Protein AF-A0AAQ3JNT5-F1 (afdb_monomer)

pLDDT: mean 73.77, std 13.12, range [45.62, 93.38]

Structure (mmCIF, N/CA/C/O backbone):
data_AF-A0AAQ3JNT5-F1
#
_entry.id   AF-A0AAQ3JNT5-F1
#
loop_
_atom_site.group_PDB
_atom_site.id
_atom_site.type_symbol
_atom_site.label_atom_id
_atom_site.label_alt_id
_atom_site.label_comp_id
_atom_site.label_asym_id
_atom_site.label_entity_id
_atom_site.label_seq_id
_atom_site.pdbx_PDB_ins_code
_atom_site.Cartn_x
_atom_site.Cartn_y
_atom_site.Cartn_z
_atom_site.occupancy
_atom_site.B_iso_or_equiv
_atom_site.auth_seq_id
_atom_site.auth_comp_id
_atom_site.auth_asym_id
_atom_site.auth_atom_id
_atom_site.pdbx_PDB_model_num
ATOM 1 N N . MET A 1 1 ? -19.004 68.528 -10.229 1.00 57.53 1 MET A N 1
ATOM 2 C CA . MET A 1 1 ? -17.651 67.933 -10.387 1.00 57.53 1 MET A CA 1
ATOM 3 C C . MET A 1 1 ? -17.350 66.787 -9.406 1.00 57.53 1 MET A C 1
ATOM 5 O O . MET A 1 1 ? -16.292 66.183 -9.517 1.00 57.53 1 MET A O 1
ATOM 9 N N . SER A 1 2 ? -18.270 66.418 -8.504 1.00 58.31 2 SER A N 1
ATOM 10 C CA . SER A 1 2 ? -18.036 65.398 -7.462 1.00 58.31 2 SER A CA 1
ATOM 11 C C . SER A 1 2 ? -18.273 63.947 -7.912 1.00 58.31 2 SER A C 1
ATOM 13 O O . SER A 1 2 ? -17.680 63.034 -7.354 1.00 58.31 2 SER A O 1
ATOM 15 N N . ASN A 1 3 ? -19.075 63.725 -8.961 1.00 59.22 3 ASN A N 1
ATOM 16 C CA . ASN A 1 3 ? -19.462 62.376 -9.407 1.00 59.22 3 ASN A CA 1
ATOM 17 C C . ASN A 1 3 ? -18.454 61.727 -10.371 1.00 59.22 3 ASN A C 1
ATOM 19 O O . ASN A 1 3 ? -18.387 60.507 -10.464 1.00 59.22 3 ASN A O 1
ATOM 23 N N . LEU A 1 4 ? -17.628 62.528 -11.056 1.00 62.38 4 LEU A N 1
ATOM 24 C CA . LEU A 1 4 ? -16.648 62.019 -12.024 1.00 62.38 4 LEU A CA 1
ATOM 25 C C . LEU A 1 4 ? -15.519 61.235 -11.336 1.00 62.38 4 LEU A C 1
ATOM 27 O O . LEU A 1 4 ? -15.048 60.229 -11.855 1.00 62.38 4 LEU A O 1
ATOM 31 N N . ARG A 1 5 ? -15.125 61.667 -10.130 1.00 68.38 5 ARG A N 1
ATOM 32 C CA . ARG A 1 5 ? -14.120 60.975 -9.311 1.00 68.38 5 ARG A CA 1
ATOM 33 C C . ARG A 1 5 ? -14.652 59.659 -8.741 1.00 68.38 5 ARG A C 1
ATOM 35 O O . ARG A 1 5 ? -13.905 58.694 -8.680 1.00 68.38 5 ARG A O 1
ATOM 42 N N . VAL A 1 6 ? -15.937 59.605 -8.383 1.00 68.00 6 VAL A N 1
ATOM 43 C CA . VAL A 1 6 ? -16.580 58.392 -7.849 1.00 68.00 6 VAL A CA 1
ATOM 44 C C . VAL A 1 6 ? -16.693 57.314 -8.931 1.00 68.00 6 VAL A C 1
ATOM 46 O O . VAL A 1 6 ? -16.371 56.156 -8.680 1.00 68.00 6 VAL A O 1
ATOM 49 N N . ILE A 1 7 ? -17.056 57.701 -10.158 1.00 70.00 7 ILE A N 1
ATOM 50 C CA . ILE A 1 7 ? -17.135 56.780 -11.302 1.00 70.00 7 ILE A CA 1
ATOM 51 C C . ILE A 1 7 ? -15.746 56.224 -11.656 1.00 70.00 7 ILE A C 1
ATOM 53 O O . ILE A 1 7 ? -15.615 55.028 -11.901 1.00 70.00 7 ILE A O 1
ATOM 57 N N . LEU A 1 8 ? -14.692 57.050 -11.611 1.00 64.00 8 LEU A N 1
ATOM 58 C CA . LEU A 1 8 ? -13.324 56.598 -11.894 1.00 64.00 8 LEU A CA 1
ATOM 59 C C . LEU A 1 8 ? -12.821 55.560 -10.871 1.00 64.00 8 LEU A C 1
ATOM 61 O O . LEU A 1 8 ? -12.127 54.621 -11.249 1.00 64.00 8 LEU A O 1
ATOM 65 N N . VAL A 1 9 ? -13.198 55.697 -9.594 1.00 68.75 9 VAL A N 1
ATOM 66 C CA . VAL A 1 9 ? -12.813 54.759 -8.522 1.00 68.75 9 VAL A CA 1
ATOM 67 C C . VAL A 1 9 ? -13.532 53.411 -8.656 1.00 68.75 9 VAL A C 1
ATOM 69 O O . VAL A 1 9 ? -12.922 52.370 -8.439 1.00 68.75 9 VAL A O 1
ATOM 72 N N . LEU A 1 10 ? -14.801 53.399 -9.075 1.00 63.06 10 LEU A N 1
ATOM 73 C CA . LEU A 1 10 ? -15.553 52.151 -9.272 1.00 63.06 10 LEU A CA 1
ATOM 74 C C . LEU A 1 10 ? -15.015 51.314 -10.447 1.00 63.06 10 LEU A C 1
ATOM 76 O O . LEU A 1 10 ? -15.017 50.083 -10.392 1.00 63.06 10 LEU A O 1
ATOM 80 N N . MET A 1 11 ? -14.512 51.973 -11.494 1.00 63.53 11 MET A N 1
ATOM 81 C CA . MET A 1 11 ? -13.978 51.299 -12.683 1.00 63.53 11 MET A CA 1
ATOM 82 C C . MET A 1 11 ? -12.577 50.712 -12.461 1.00 63.53 11 MET A C 1
ATOM 84 O O . MET A 1 11 ? -12.221 49.740 -13.116 1.00 63.53 11 MET A O 1
ATOM 88 N N . THR A 1 12 ? -11.775 51.241 -11.531 1.00 61.25 12 THR A N 1
ATOM 89 C CA . THR A 1 12 ? -10.449 50.671 -11.224 1.00 61.25 12 THR A CA 1
ATOM 90 C C . THR A 1 12 ? -10.531 49.444 -10.315 1.00 61.25 12 THR A C 1
ATOM 92 O O . THR A 1 12 ? -9.711 48.536 -10.450 1.00 61.25 12 THR A O 1
ATOM 95 N N . SER A 1 13 ? -11.540 49.354 -9.441 1.00 57.81 13 SER A N 1
ATOM 96 C CA . SER A 1 13 ? -11.733 48.198 -8.550 1.00 57.81 13 SER A CA 1
ATOM 97 C C . SER A 1 13 ? -12.115 46.907 -9.284 1.00 57.81 13 SER A C 1
ATOM 99 O O . SER A 1 13 ? -11.754 45.822 -8.834 1.00 57.81 13 SER A O 1
ATOM 101 N N . THR A 1 14 ? -12.795 46.995 -10.430 1.00 55.41 14 THR A N 1
ATOM 102 C CA . THR A 1 14 ? -13.196 45.818 -11.226 1.00 55.41 14 THR A CA 1
ATOM 103 C C . THR A 1 14 ? -12.047 45.212 -12.037 1.00 55.41 14 THR A C 1
ATOM 105 O O . THR A 1 14 ? -12.087 44.027 -12.364 1.00 55.41 14 THR A O 1
ATOM 108 N N . ILE A 1 15 ? -10.976 45.970 -12.296 1.00 56.75 15 ILE A N 1
ATOM 109 C CA . ILE A 1 15 ? -9.817 45.508 -13.081 1.00 56.75 15 ILE A CA 1
ATOM 110 C C . ILE A 1 15 ? -8.900 44.581 -12.252 1.00 56.75 15 ILE A C 1
ATOM 112 O O . ILE A 1 15 ? -8.172 43.765 -12.818 1.00 56.75 15 ILE A O 1
ATOM 116 N N . LEU A 1 16 ? -8.960 44.622 -10.912 1.00 54.12 16 LEU A N 1
ATOM 117 C CA . LEU A 1 16 ? -8.112 43.778 -10.051 1.00 54.12 16 LEU A CA 1
ATOM 118 C C . LEU A 1 16 ? -8.565 42.312 -9.922 1.00 54.12 16 LEU A C 1
ATOM 120 O O . LEU A 1 16 ? -7.797 41.496 -9.415 1.00 54.12 16 LEU A O 1
ATOM 124 N N . LEU A 1 17 ? -9.755 41.941 -10.403 1.00 55.75 17 LEU A N 1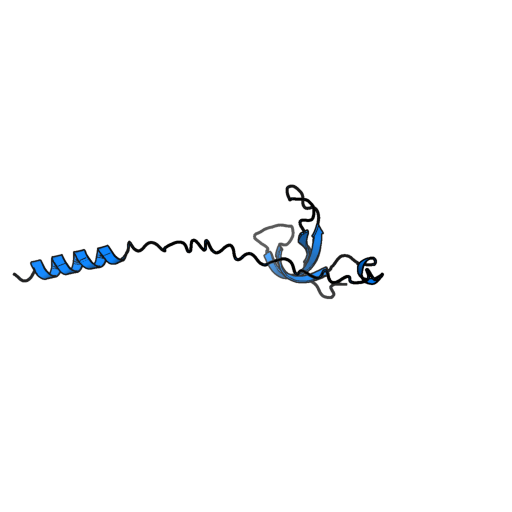
ATOM 125 C CA . LEU A 1 17 ? -10.284 40.573 -10.259 1.00 55.75 17 LEU A CA 1
ATOM 126 C C . LEU A 1 17 ? -9.907 39.623 -11.413 1.00 55.75 17 LEU A C 1
ATOM 128 O O . LEU A 1 17 ? -10.257 38.448 -11.374 1.00 55.75 17 LEU A O 1
ATOM 132 N N . LEU A 1 18 ? -9.155 40.094 -12.415 1.00 54.34 18 LEU A N 1
ATOM 133 C CA . LEU A 1 18 ? -8.738 39.298 -13.583 1.00 54.34 18 LEU A CA 1
ATOM 134 C C . LEU A 1 18 ? -7.270 38.850 -13.566 1.00 54.34 18 LEU A C 1
ATOM 136 O O . LEU A 1 18 ? -6.790 38.295 -14.556 1.00 54.34 18 LEU A O 1
ATOM 140 N N . LYS A 1 19 ? -6.556 38.966 -12.438 1.00 55.78 19 LYS A N 1
ATOM 141 C CA . LYS A 1 19 ? -5.368 38.121 -12.226 1.00 55.78 19 LYS A CA 1
ATOM 142 C C . LYS A 1 19 ? -5.835 36.709 -11.883 1.00 55.78 19 LYS A C 1
ATOM 144 O O . LYS A 1 19 ? -5.756 36.260 -10.744 1.00 55.78 19 LYS A O 1
ATOM 149 N N . GLY A 1 20 ? -6.331 36.023 -12.915 1.00 52.31 20 GLY A N 1
ATOM 150 C CA . GLY A 1 20 ? -6.425 34.576 -12.930 1.00 52.31 20 GLY A CA 1
ATOM 151 C C . GLY A 1 20 ? -5.104 34.004 -12.434 1.00 52.31 20 GLY A C 1
ATOM 152 O O . GLY A 1 20 ? -4.027 34.486 -12.807 1.00 52.31 20 GLY A O 1
ATOM 153 N N . GLY A 1 21 ? -5.206 33.028 -11.533 1.00 54.06 21 GLY A N 1
ATOM 154 C CA . GLY A 1 21 ? -4.057 32.300 -11.029 1.00 54.06 21 GLY A CA 1
ATOM 155 C C . GLY A 1 21 ? -3.200 31.863 -12.208 1.00 54.06 21 GLY A C 1
ATOM 156 O O . GLY A 1 21 ? -3.650 31.120 -13.080 1.00 54.06 21 GLY A O 1
ATOM 157 N N . LYS A 1 22 ? -1.968 32.368 -12.263 1.00 45.62 22 LYS A N 1
ATOM 158 C CA . LYS A 1 22 ? -0.956 31.787 -13.133 1.00 45.62 22 LYS A CA 1
ATOM 159 C C . LYS A 1 22 ? -0.755 30.367 -12.621 1.00 45.62 22 LYS A C 1
ATOM 161 O O . LYS A 1 22 ? -0.299 30.180 -11.495 1.00 45.62 22 LYS A O 1
ATOM 166 N N . ALA A 1 23 ? -1.139 29.392 -13.440 1.00 55.00 23 ALA A N 1
ATOM 167 C CA . ALA A 1 23 ? -0.659 28.033 -13.303 1.00 55.00 23 ALA A CA 1
ATOM 168 C C . ALA A 1 23 ? 0.866 28.099 -13.152 1.00 55.00 23 ALA A C 1
ATOM 170 O O . ALA A 1 23 ? 1.550 28.704 -13.984 1.00 55.00 23 ALA A O 1
ATOM 171 N N . VAL A 1 24 ? 1.385 27.521 -12.072 1.00 52.38 24 VAL A N 1
ATOM 172 C CA . VAL A 1 24 ? 2.803 27.186 -11.986 1.00 52.38 24 VAL A CA 1
ATOM 173 C C . VAL A 1 24 ? 3.028 26.117 -13.050 1.00 52.38 24 VAL A C 1
ATOM 175 O O . VAL A 1 24 ? 2.722 24.946 -12.856 1.00 52.38 24 VAL A O 1
ATOM 178 N N . SER A 1 25 ? 3.481 26.551 -14.223 1.00 54.78 25 SER A N 1
ATOM 179 C CA . SER A 1 25 ? 4.146 25.678 -15.178 1.00 54.78 25 SER A CA 1
ATOM 180 C C . SER A 1 25 ? 5.568 25.528 -14.667 1.00 54.78 25 SER A C 1
ATOM 182 O O . SER A 1 25 ? 6.461 26.274 -15.072 1.00 54.78 25 SER A O 1
ATOM 184 N N . ASP A 1 26 ? 5.754 24.624 -13.712 1.00 56.78 26 ASP A N 1
ATOM 185 C CA . ASP A 1 26 ? 7.086 24.212 -13.302 1.00 56.78 26 ASP A CA 1
ATOM 186 C C . ASP A 1 26 ? 7.679 23.374 -14.439 1.00 56.78 26 ASP A C 1
ATOM 188 O O . ASP A 1 26 ? 7.483 22.167 -14.530 1.00 56.78 26 ASP A O 1
ATOM 192 N N . ASN A 1 27 ? 8.322 24.051 -15.393 1.00 62.47 27 ASN A N 1
ATOM 193 C CA . ASN A 1 27 ? 9.082 23.404 -16.463 1.00 62.47 27 ASN A CA 1
ATOM 194 C C . ASN A 1 27 ? 10.471 22.951 -15.977 1.00 62.47 27 ASN A C 1
ATOM 196 O O . ASN A 1 27 ? 11.309 22.583 -16.799 1.00 62.47 27 ASN A O 1
ATOM 200 N N . ASN A 1 28 ? 10.743 22.977 -14.667 1.00 59.72 28 ASN A N 1
ATOM 201 C CA . ASN A 1 28 ? 11.959 22.396 -14.117 1.00 59.72 28 ASN A CA 1
ATOM 202 C C . ASN A 1 28 ? 11.776 20.887 -14.004 1.00 59.72 28 ASN A C 1
ATOM 204 O O . ASN A 1 28 ? 11.483 20.341 -12.944 1.00 59.72 28 ASN A O 1
ATOM 208 N N . ILE A 1 29 ? 11.974 20.192 -15.121 1.00 67.94 29 ILE A N 1
ATOM 209 C CA . ILE A 1 29 ? 12.305 18.771 -15.066 1.00 67.94 29 ILE A CA 1
ATOM 210 C C . ILE A 1 29 ? 13.725 18.703 -14.499 1.00 67.94 29 ILE A C 1
ATOM 212 O O . ILE A 1 29 ? 14.708 18.697 -15.239 1.00 67.94 29 ILE A O 1
ATOM 216 N N . GLU A 1 30 ? 13.835 18.747 -13.173 1.00 80.62 30 GLU A N 1
ATOM 217 C CA . GLU A 1 30 ? 15.097 18.538 -12.480 1.00 80.62 30 GLU A CA 1
ATOM 218 C C . GLU A 1 30 ? 15.518 17.088 -12.718 1.00 80.62 30 GLU A C 1
ATOM 220 O O . GLU A 1 30 ? 14.935 16.136 -12.195 1.00 80.62 30 GLU A O 1
ATOM 225 N N . TYR A 1 31 ? 16.493 16.915 -13.606 1.00 67.19 31 TYR A N 1
ATOM 226 C CA . TYR A 1 31 ? 17.047 15.609 -13.909 1.00 67.19 31 TYR A CA 1
ATOM 227 C C . TYR A 1 31 ? 17.880 15.153 -12.715 1.00 67.19 31 TYR A C 1
ATOM 229 O O . TYR A 1 31 ? 18.978 15.658 -12.492 1.00 67.19 31 TYR A O 1
ATOM 237 N N . ILE A 1 32 ? 17.360 14.194 -11.950 1.00 78.19 32 ILE A N 1
ATOM 238 C CA . ILE A 1 32 ? 18.114 13.524 -10.892 1.00 78.19 32 ILE A CA 1
ATOM 239 C C . ILE A 1 32 ? 18.996 12.470 -11.580 1.00 78.19 32 ILE A C 1
ATOM 241 O O . ILE A 1 32 ? 18.462 11.467 -12.066 1.00 78.19 32 ILE A O 1
ATOM 245 N N . PRO A 1 33 ? 20.325 12.665 -11.677 1.00 78.19 33 PRO A N 1
ATOM 246 C CA . PRO A 1 33 ? 21.190 11.670 -12.288 1.00 78.19 33 PRO A CA 1
ATOM 247 C C . PRO A 1 33 ? 21.143 10.386 -11.460 1.00 78.19 33 PRO A C 1
ATOM 249 O O . PRO A 1 33 ? 21.247 10.415 -10.232 1.00 78.19 33 PRO A O 1
ATOM 252 N N . ALA A 1 34 ? 21.002 9.245 -12.136 1.00 74.62 34 ALA A N 1
ATOM 253 C CA . ALA A 1 34 ? 21.179 7.958 -11.483 1.00 74.62 34 ALA A CA 1
ATOM 254 C C . ALA A 1 34 ? 22.574 7.925 -10.840 1.00 74.62 34 ALA A C 1
ATOM 256 O O . ALA A 1 34 ? 23.570 8.235 -11.499 1.00 74.62 34 ALA A O 1
ATOM 257 N N . THR A 1 35 ? 22.639 7.576 -9.553 1.00 72.88 35 THR A N 1
ATOM 258 C CA . THR A 1 35 ? 23.908 7.403 -8.841 1.00 72.88 35 THR A CA 1
ATOM 259 C C . THR A 1 35 ? 24.832 6.506 -9.662 1.00 72.88 35 THR A C 1
ATOM 261 O O . THR A 1 35 ? 24.466 5.389 -10.024 1.00 72.88 35 THR A O 1
ATOM 264 N N . THR A 1 36 ? 26.041 6.991 -9.940 1.00 76.81 36 THR A N 1
ATOM 265 C CA . THR A 1 36 ? 27.042 6.328 -10.794 1.00 76.81 36 THR A CA 1
ATOM 266 C C . THR A 1 36 ? 27.544 4.997 -10.236 1.00 76.81 36 THR A C 1
ATOM 268 O O . THR A 1 36 ? 28.091 4.187 -10.980 1.00 76.81 36 THR A O 1
ATOM 271 N N . ASN A 1 37 ? 27.322 4.747 -8.945 1.00 79.25 37 ASN A N 1
ATOM 272 C CA . ASN A 1 37 ? 27.742 3.539 -8.250 1.00 79.25 37 ASN A CA 1
ATOM 273 C C . ASN A 1 37 ? 26.517 2.724 -7.806 1.00 79.25 37 ASN A C 1
ATOM 275 O O . ASN A 1 37 ? 25.920 3.047 -6.771 1.00 79.25 37 ASN A O 1
ATOM 279 N N . PRO A 1 38 ? 26.120 1.670 -8.543 1.00 77.88 38 PRO A N 1
ATOM 280 C CA . PRO A 1 38 ? 25.060 0.784 -8.084 1.00 77.88 38 PRO A CA 1
ATOM 281 C C . PRO A 1 38 ? 25.478 0.135 -6.760 1.00 77.88 38 PRO A C 1
ATOM 283 O O . PRO A 1 38 ? 26.493 -0.556 -6.673 1.00 77.88 38 PRO A O 1
ATOM 286 N N . VAL A 1 39 ? 24.691 0.366 -5.708 1.00 81.75 39 VAL A N 1
ATOM 287 C CA . VAL A 1 39 ? 24.882 -0.307 -4.421 1.00 81.75 39 VAL A CA 1
ATOM 288 C C . VAL A 1 39 ? 24.277 -1.699 -4.536 1.00 81.75 39 VAL A C 1
ATOM 290 O O . VAL A 1 39 ? 23.062 -1.870 -4.439 1.00 81.75 39 VAL A O 1
ATOM 293 N N . TYR A 1 40 ? 25.127 -2.701 -4.735 1.00 77.00 40 TYR A N 1
ATOM 294 C CA . TYR A 1 40 ? 24.708 -4.094 -4.666 1.00 77.00 40 TYR A CA 1
ATOM 295 C C . TYR A 1 40 ? 24.376 -4.443 -3.217 1.00 77.00 40 TYR A C 1
ATOM 297 O O . TYR A 1 40 ? 25.228 -4.375 -2.331 1.00 77.00 40 TYR A O 1
ATOM 305 N N . ARG A 1 41 ? 23.119 -4.806 -2.970 1.00 75.06 41 ARG A N 1
ATOM 306 C CA . ARG A 1 41 ? 22.686 -5.375 -1.696 1.00 75.06 41 ARG A CA 1
ATOM 307 C C . ARG A 1 41 ? 22.422 -6.861 -1.905 1.00 75.06 41 ARG A C 1
ATOM 309 O O . ARG A 1 41 ? 21.764 -7.201 -2.889 1.00 75.06 41 ARG A O 1
ATOM 316 N N . PRO A 1 42 ? 22.917 -7.745 -1.023 1.00 75.81 42 PRO A N 1
ATOM 317 C CA . PRO A 1 42 ? 22.569 -9.152 -1.106 1.00 75.81 42 PRO A CA 1
ATOM 318 C C . PRO A 1 42 ? 21.053 -9.287 -0.971 1.00 75.81 42 PRO A C 1
ATOM 320 O O . PRO A 1 42 ? 20.446 -8.705 -0.067 1.00 75.81 42 PRO A O 1
ATOM 323 N N . VAL A 1 43 ? 20.444 -10.044 -1.883 1.00 67.56 43 VAL A N 1
ATOM 324 C CA . VAL A 1 43 ? 19.048 -10.455 -1.748 1.00 67.56 43 VAL A CA 1
ATOM 325 C C . VAL A 1 43 ? 19.035 -11.504 -0.642 1.00 67.56 43 VAL A C 1
ATOM 327 O O . VAL A 1 43 ? 19.347 -12.666 -0.874 1.00 67.56 43 VAL A O 1
ATOM 330 N N . THR A 1 44 ? 18.804 -11.071 0.595 1.00 69.06 44 THR A N 1
ATOM 331 C CA . THR A 1 44 ? 18.698 -11.993 1.726 1.00 69.06 44 THR A CA 1
ATOM 332 C C . THR A 1 44 ? 17.376 -12.747 1.645 1.00 69.06 44 THR A C 1
ATOM 334 O O . THR A 1 44 ? 16.406 -12.252 1.065 1.00 69.06 44 THR A O 1
ATOM 337 N N . ASP A 1 45 ? 17.289 -13.910 2.288 1.00 55.06 45 ASP A N 1
ATOM 338 C CA . ASP A 1 45 ? 16.028 -14.650 2.399 1.00 55.06 45 ASP A CA 1
ATOM 339 C C . ASP A 1 45 ? 14.913 -13.831 3.063 1.00 55.06 45 ASP A C 1
ATOM 341 O O . ASP A 1 45 ? 13.755 -14.153 2.878 1.00 55.06 45 ASP A O 1
ATOM 345 N N . ALA A 1 46 ? 15.204 -12.732 3.769 1.00 57.38 46 ALA A N 1
ATOM 346 C CA . ALA A 1 46 ? 14.180 -11.806 4.265 1.00 57.38 46 ALA A CA 1
ATOM 347 C C . ALA A 1 46 ? 13.518 -10.963 3.151 1.00 57.38 46 ALA A C 1
ATOM 349 O O . ALA A 1 46 ? 12.410 -10.466 3.326 1.00 57.38 46 ALA A O 1
ATOM 350 N N . VAL A 1 47 ? 14.187 -10.797 2.006 1.00 56.50 47 VAL A N 1
ATOM 351 C CA . VAL A 1 47 ? 13.636 -10.148 0.803 1.00 56.50 47 VAL A CA 1
ATOM 352 C C . VAL A 1 47 ? 12.825 -11.154 -0.027 1.00 56.50 47 VAL A C 1
ATOM 354 O O . VAL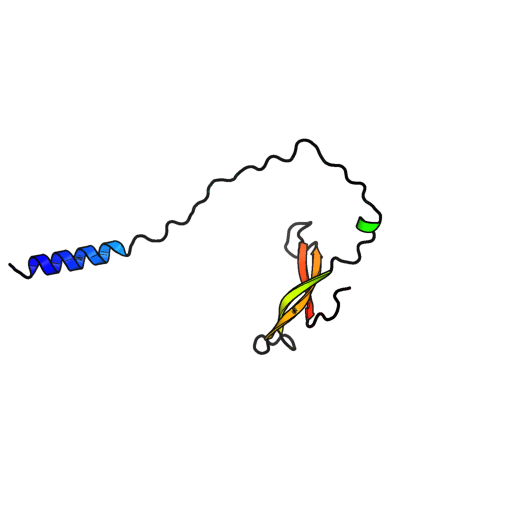 A 1 47 ? 11.811 -10.788 -0.620 1.00 56.50 47 VAL A O 1
ATOM 357 N N . ILE A 1 48 ? 13.241 -12.428 -0.042 1.00 57.44 48 ILE A N 1
ATOM 358 C CA . ILE A 1 48 ? 12.594 -13.512 -0.808 1.00 57.44 48 ILE A CA 1
ATOM 359 C C . ILE A 1 48 ? 11.436 -14.151 -0.018 1.00 57.44 48 ILE A C 1
ATOM 361 O O . ILE A 1 48 ? 10.384 -14.437 -0.581 1.00 57.44 48 ILE A O 1
ATOM 365 N N . SER A 1 49 ? 11.578 -14.288 1.300 1.00 58.81 49 SER A N 1
ATOM 366 C CA . SER A 1 49 ? 10.530 -14.649 2.264 1.00 58.81 49 SER A CA 1
ATOM 367 C C . SER A 1 49 ? 9.763 -13.395 2.683 1.00 58.81 49 SER A C 1
ATOM 369 O O . SER A 1 49 ? 9.751 -12.979 3.841 1.00 58.81 49 SER A O 1
ATOM 371 N N . SER A 1 50 ? 9.152 -12.728 1.709 1.00 54.00 50 SER A N 1
ATOM 372 C CA . SER A 1 50 ? 8.277 -11.598 1.984 1.00 54.00 50 SER A CA 1
ATOM 373 C C . SER A 1 50 ? 6.850 -12.113 2.071 1.00 54.00 50 SER A C 1
ATOM 375 O O . SER A 1 50 ? 6.134 -12.228 1.076 1.00 54.00 50 SER A O 1
ATOM 377 N N . ALA A 1 51 ? 6.394 -12.393 3.296 1.00 61.00 51 ALA A N 1
ATOM 378 C CA . ALA A 1 51 ? 4.969 -12.251 3.557 1.00 61.00 51 ALA A CA 1
ATOM 379 C C . ALA A 1 51 ? 4.526 -10.914 2.926 1.00 61.00 51 ALA A C 1
ATOM 381 O O . ALA A 1 51 ? 5.264 -9.926 3.034 1.00 61.00 51 ALA A O 1
ATOM 382 N N . PRO A 1 52 ? 3.398 -10.877 2.196 1.00 66.19 52 PRO A N 1
ATOM 383 C CA . PRO A 1 52 ? 3.005 -9.688 1.459 1.00 66.19 52 PRO A CA 1
ATOM 384 C C . PRO A 1 52 ? 3.057 -8.470 2.378 1.00 66.19 52 PRO A C 1
ATOM 386 O O . PRO A 1 52 ? 2.524 -8.525 3.484 1.00 66.19 52 PRO A O 1
ATOM 389 N N . PHE A 1 53 ? 3.725 -7.399 1.937 1.00 73.25 53 PHE A N 1
ATOM 390 C CA . PHE A 1 53 ? 3.867 -6.179 2.728 1.00 73.25 53 PHE A CA 1
ATOM 391 C C . PHE A 1 53 ? 2.484 -5.706 3.177 1.00 73.25 53 PHE A C 1
ATOM 393 O O . PHE A 1 53 ? 1.641 -5.367 2.337 1.00 73.25 53 PHE A O 1
ATOM 400 N N . LYS A 1 54 ? 2.264 -5.716 4.494 1.00 75.38 54 LYS A N 1
ATOM 401 C CA . LYS A 1 54 ? 1.042 -5.249 5.1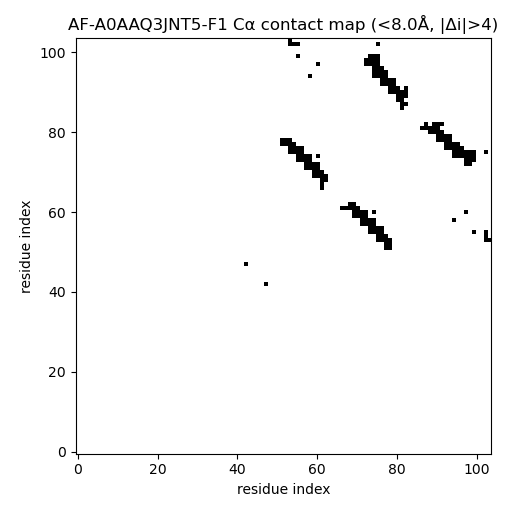41 1.00 75.38 54 LYS A CA 1
ATOM 402 C C . LYS A 1 54 ? 1.363 -4.042 6.009 1.00 75.38 54 LYS A C 1
ATOM 404 O O . LYS A 1 54 ? 2.314 -4.076 6.782 1.00 75.38 54 LYS A O 1
ATOM 409 N N . GLN A 1 55 ? 0.543 -3.002 5.925 1.00 83.19 55 GLN A N 1
ATOM 410 C CA . GLN A 1 55 ? 0.622 -1.859 6.836 1.00 83.19 55 GLN A CA 1
ATOM 411 C C . GLN A 1 55 ? -0.760 -1.404 7.294 1.00 83.19 55 GLN A C 1
ATOM 413 O O . GLN A 1 55 ? -1.732 -1.480 6.540 1.00 83.19 55 GLN A O 1
ATOM 418 N N . CYS A 1 56 ? -0.838 -0.906 8.524 1.00 84.94 56 CYS A N 1
ATOM 419 C CA . CYS A 1 56 ? -2.046 -0.293 9.057 1.00 84.94 56 CYS A CA 1
ATOM 420 C C . CYS A 1 56 ? -2.044 1.204 8.701 1.00 84.94 56 CYS A C 1
ATOM 422 O O . CYS A 1 56 ? -1.103 1.918 9.044 1.00 84.94 56 CYS A O 1
ATOM 424 N N . ALA A 1 57 ? -3.086 1.692 8.030 1.00 85.75 57 ALA A N 1
ATOM 425 C CA . ALA A 1 57 ? -3.250 3.112 7.709 1.00 85.75 57 ALA A CA 1
ATOM 426 C C . ALA A 1 57 ? -4.721 3.526 7.829 1.00 85.75 57 ALA A C 1
ATOM 428 O O . ALA A 1 57 ? -5.620 2.690 7.713 1.00 85.75 57 ALA A O 1
ATOM 429 N N . THR A 1 58 ? -4.975 4.813 8.070 1.00 87.12 58 THR A N 1
ATOM 430 C CA . THR A 1 58 ? -6.343 5.343 8.127 1.00 87.12 58 THR A CA 1
ATOM 431 C C . THR A 1 58 ? -6.979 5.288 6.743 1.00 87.12 58 THR A C 1
ATOM 433 O O . THR A 1 58 ? -6.435 5.835 5.784 1.00 87.12 58 THR A O 1
ATOM 436 N N . TRP A 1 59 ? -8.140 4.646 6.643 1.00 86.69 59 TRP A N 1
ATOM 437 C CA . TRP A 1 59 ? -8.897 4.506 5.403 1.00 86.69 59 TRP A CA 1
ATOM 438 C C . TRP A 1 59 ? -10.398 4.632 5.661 1.00 86.69 59 TRP A C 1
ATOM 440 O O . TRP A 1 59 ? -10.882 4.368 6.764 1.00 86.69 59 TRP A O 1
ATOM 450 N N . ARG A 1 60 ? -11.145 5.004 4.618 1.00 88.06 60 ARG A N 1
ATOM 451 C CA . ARG A 1 60 ? -12.605 5.074 4.661 1.00 88.06 60 ARG A CA 1
ATOM 452 C C . ARG A 1 60 ? -13.222 3.711 4.375 1.00 88.06 60 ARG A C 1
ATOM 454 O O . ARG A 1 60 ? -13.226 3.234 3.243 1.00 88.06 60 ARG A O 1
ATOM 461 N N . CYS A 1 61 ? -13.775 3.098 5.408 1.00 85.50 61 CYS A N 1
ATOM 462 C CA . CYS A 1 61 ? -14.384 1.779 5.358 1.00 85.50 61 CYS A CA 1
ATOM 463 C C . CYS A 1 61 ? -15.906 1.887 5.315 1.00 85.50 61 CYS A C 1
ATOM 465 O O . CYS A 1 61 ? -16.503 2.481 6.209 1.00 85.50 61 CYS A O 1
ATOM 467 N N . CYS A 1 62 ? -16.523 1.305 4.287 1.00 87.00 62 CYS A N 1
ATOM 468 C CA . CYS A 1 62 ? -17.965 1.354 4.053 1.00 87.00 62 CYS A CA 1
ATOM 469 C C . CYS A 1 62 ? -18.599 -0.013 4.317 1.00 87.00 62 CYS A C 1
ATOM 471 O O . CYS A 1 62 ? -18.198 -1.012 3.714 1.00 87.00 62 CYS A O 1
ATOM 473 N N . ALA A 1 63 ? -19.584 -0.070 5.212 1.00 79.56 63 ALA A N 1
ATOM 474 C CA . ALA A 1 63 ? -20.291 -1.308 5.519 1.00 79.56 63 ALA A CA 1
ATOM 475 C C . ALA A 1 63 ? -21.081 -1.787 4.290 1.00 79.56 63 ALA A C 1
ATOM 477 O O . ALA A 1 63 ? -21.830 -1.020 3.689 1.00 79.56 63 ALA A O 1
ATOM 478 N N . GLY A 1 64 ? -20.890 -3.048 3.887 1.00 76.00 64 GLY A N 1
ATOM 479 C CA . GLY A 1 64 ? -21.614 -3.646 2.757 1.00 76.00 64 GLY A CA 1
ATOM 480 C C . GLY A 1 64 ? -21.380 -2.970 1.398 1.00 76.00 64 GLY A C 1
ATOM 481 O O . GLY A 1 64 ? -22.166 -3.182 0.481 1.00 76.00 64 GLY A O 1
ATOM 482 N N . GLY A 1 65 ? -20.337 -2.141 1.260 1.00 71.88 65 GLY A N 1
ATOM 483 C CA . GLY A 1 65 ? -20.096 -1.356 0.046 1.00 71.88 65 GLY A CA 1
ATOM 484 C C . GLY A 1 65 ? -21.050 -0.171 -0.144 1.00 71.88 65 GLY A C 1
ATOM 485 O O . GLY A 1 65 ? -21.007 0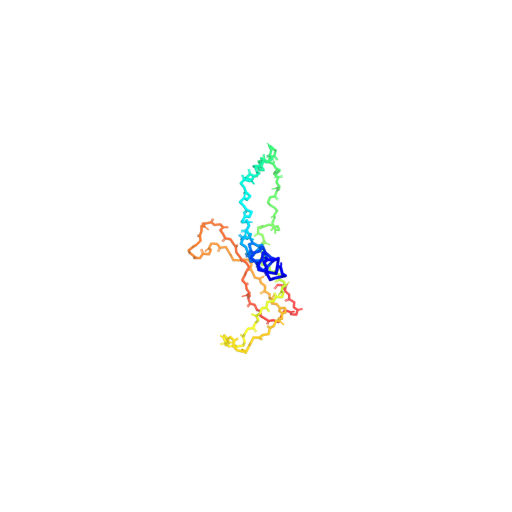.461 -1.196 1.00 71.88 65 GLY A O 1
ATOM 486 N N . ASP A 1 66 ? -21.886 0.153 0.849 1.00 79.94 66 ASP A N 1
ATOM 487 C CA . ASP A 1 66 ? -22.789 1.301 0.786 1.00 79.94 66 ASP A CA 1
ATOM 488 C C . ASP A 1 66 ? -22.021 2.603 1.089 1.00 79.94 66 ASP A C 1
ATOM 490 O O . ASP A 1 66 ? -21.574 2.804 2.226 1.00 79.94 66 ASP A O 1
ATOM 494 N N . PRO A 1 67 ? -21.878 3.523 0.115 1.00 80.88 67 PRO A N 1
ATOM 495 C CA . PRO A 1 67 ? -21.151 4.778 0.296 1.00 80.88 67 PRO A CA 1
ATOM 496 C C . PRO A 1 67 ? -21.783 5.716 1.338 1.00 80.88 67 PRO A C 1
ATOM 498 O O . PRO A 1 67 ? -21.141 6.679 1.757 1.00 80.88 67 PRO A O 1
ATOM 501 N N . LYS A 1 68 ? -23.025 5.465 1.772 1.00 86.19 68 LYS A N 1
ATOM 502 C CA . LYS A 1 68 ? -23.689 6.234 2.838 1.00 86.19 68 LYS A CA 1
ATOM 503 C C . LYS A 1 68 ? -23.298 5.775 4.241 1.00 86.19 68 LYS A C 1
ATOM 505 O O . LYS A 1 68 ? -23.492 6.518 5.197 1.00 86.19 68 LYS A O 1
ATOM 510 N N . ASN A 1 69 ? -22.730 4.578 4.366 1.00 87.62 69 ASN A N 1
ATOM 511 C CA . ASN A 1 69 ? -22.400 3.942 5.638 1.00 87.62 69 ASN A CA 1
ATOM 512 C C . ASN A 1 69 ? -20.888 3.739 5.775 1.00 87.62 69 ASN A C 1
ATOM 514 O O . ASN A 1 69 ? -20.412 2.634 6.045 1.00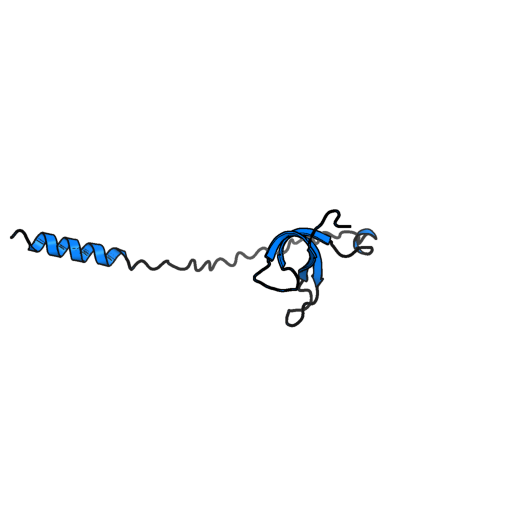 87.62 69 ASN A O 1
ATOM 518 N N . CYS A 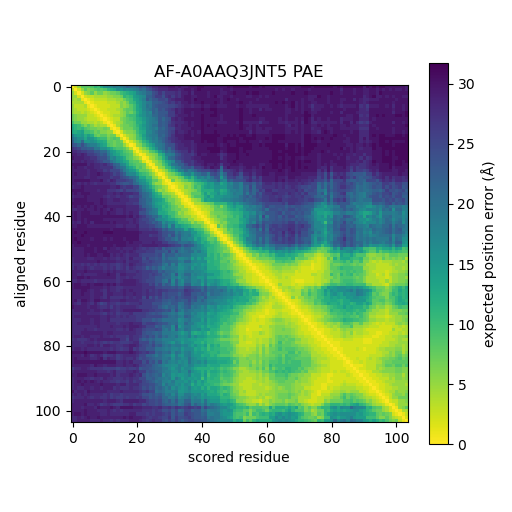1 70 ? -20.129 4.822 5.584 1.00 88.12 70 CYS A N 1
ATOM 519 C CA . CYS A 1 70 ? -18.675 4.816 5.682 1.00 88.12 70 CYS A CA 1
ATOM 520 C C . CYS A 1 70 ? -18.166 5.484 6.960 1.00 88.12 70 CYS A C 1
ATOM 522 O O . CYS A 1 70 ? -18.684 6.513 7.392 1.00 88.12 70 CYS A O 1
ATOM 524 N N . LYS A 1 71 ? -17.102 4.926 7.536 1.00 88.69 71 LYS A N 1
ATOM 525 C CA . LYS A 1 71 ? -16.362 5.510 8.657 1.00 88.69 71 LYS A CA 1
ATOM 526 C C . LYS A 1 71 ? -14.870 5.450 8.384 1.00 88.69 71 LYS A C 1
ATOM 528 O O . LYS A 1 71 ? -14.382 4.481 7.804 1.00 88.69 71 LYS A O 1
ATOM 533 N N . ASP A 1 72 ? -14.156 6.474 8.829 1.00 88.75 72 ASP A N 1
ATOM 534 C CA . ASP A 1 72 ? -12.699 6.457 8.809 1.00 88.75 72 ASP A CA 1
ATOM 535 C C . ASP A 1 72 ? -12.208 5.618 9.988 1.00 88.75 72 ASP A C 1
ATOM 537 O O . ASP A 1 72 ? -12.565 5.875 11.138 1.00 88.75 72 ASP A O 1
ATOM 541 N N . MET A 1 73 ? -11.436 4.576 9.699 1.00 86.00 73 MET A N 1
ATOM 542 C CA . MET A 1 73 ? -10.880 3.671 10.705 1.00 86.00 73 MET A CA 1
ATOM 543 C C . MET A 1 73 ? -9.514 3.149 10.256 1.00 86.00 73 MET A C 1
ATOM 545 O O . MET A 1 73 ? -9.127 3.313 9.096 1.00 86.00 73 MET A O 1
ATOM 549 N N . GLN A 1 74 ? -8.768 2.514 11.164 1.00 86.69 74 GLN A N 1
ATOM 550 C CA . GLN A 1 74 ? -7.552 1.814 10.757 1.00 86.69 74 GLN A CA 1
ATOM 551 C C . GLN A 1 74 ? -7.902 0.601 9.896 1.00 86.69 74 GLN A C 1
ATOM 553 O O . GLN A 1 74 ? -8.667 -0.275 10.308 1.00 86.69 74 GLN A O 1
ATOM 558 N N . ALA A 1 75 ? -7.301 0.550 8.714 1.00 88.19 75 ALA A N 1
ATOM 559 C CA . ALA A 1 75 ? -7.429 -0.546 7.774 1.00 88.19 75 ALA A CA 1
ATOM 560 C C . ALA A 1 75 ? -6.061 -1.120 7.421 1.00 88.19 75 ALA A C 1
ATOM 562 O O . ALA A 1 75 ? -5.036 -0.426 7.393 1.00 88.19 75 ALA A O 1
ATOM 563 N N . CYS A 1 76 ? -6.065 -2.417 7.152 1.00 88.00 76 CYS A N 1
ATOM 564 C CA . CYS A 1 76 ? -4.868 -3.185 6.879 1.00 88.00 76 CYS A CA 1
ATOM 565 C C . CYS A 1 76 ? -4.741 -3.160 5.367 1.00 88.00 76 CYS A C 1
ATOM 567 O O . CYS A 1 76 ? -5.690 -3.515 4.670 1.00 88.00 76 CYS A O 1
ATOM 569 N N . HIS A 1 77 ? -3.613 -2.695 4.852 1.00 87.81 77 HIS A N 1
ATOM 570 C CA . HIS A 1 77 ? -3.383 -2.555 3.422 1.00 87.81 77 HIS A CA 1
ATOM 571 C C . HIS A 1 77 ? -2.305 -3.516 2.980 1.00 87.81 77 HIS A C 1
ATOM 573 O O . HIS A 1 77 ? -1.300 -3.650 3.668 1.00 87.81 77 HIS A O 1
ATOM 579 N N . GLN A 1 78 ? -2.492 -4.121 1.815 1.00 87.25 78 GLN A N 1
ATOM 580 C CA . GLN A 1 78 ? -1.490 -4.937 1.153 1.00 87.25 78 GLN A CA 1
ATOM 581 C C . GLN A 1 78 ? -0.959 -4.216 -0.084 1.00 87.25 78 GLN A C 1
ATOM 583 O O . GLN A 1 78 ? -1.718 -3.554 -0.798 1.00 87.25 78 GLN A O 1
ATOM 588 N N . LEU A 1 79 ? 0.335 -4.370 -0.361 1.00 87.38 79 LEU A N 1
ATOM 589 C CA . LEU A 1 79 ? 0.911 -3.939 -1.630 1.00 87.38 79 LEU A CA 1
ATOM 590 C C . LEU A 1 79 ? 0.516 -4.918 -2.746 1.00 87.38 79 LEU A C 1
ATOM 592 O O . LEU A 1 79 ? 0.881 -6.092 -2.715 1.00 87.38 79 LEU A O 1
ATOM 596 N N . VAL A 1 80 ? -0.233 -4.430 -3.731 1.00 87.81 80 VAL A N 1
ATOM 597 C CA . VAL A 1 80 ? -0.656 -5.198 -4.907 1.00 87.81 80 VAL A CA 1
ATOM 598 C C . VAL A 1 80 ? 0.021 -4.612 -6.139 1.00 87.81 80 VAL A C 1
ATOM 600 O O . VAL A 1 80 ? -0.152 -3.431 -6.436 1.00 87.81 80 VAL A O 1
ATOM 603 N N . CYS A 1 81 ? 0.784 -5.441 -6.847 1.00 90.06 81 CYS A N 1
ATOM 604 C CA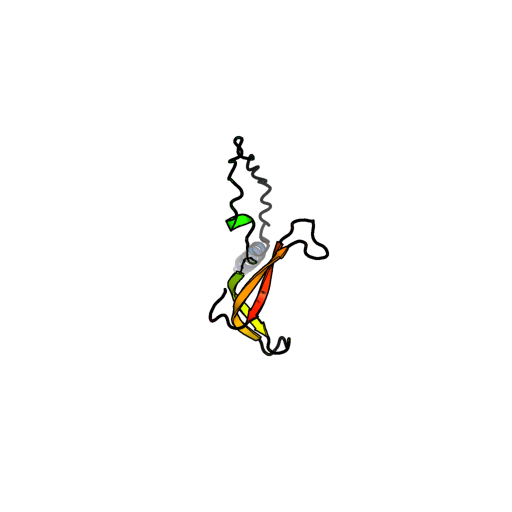 . CYS A 1 81 ? 1.495 -5.082 -8.074 1.00 90.06 81 CYS A CA 1
ATOM 605 C C . CYS A 1 81 ? 0.789 -5.626 -9.322 1.00 90.06 81 CYS A C 1
ATOM 607 O O . CYS A 1 81 ? -0.100 -6.469 -9.217 1.00 90.06 81 CYS A O 1
ATOM 609 N N . ASN A 1 82 ? 1.213 -5.163 -10.501 1.00 89.19 82 ASN A N 1
ATOM 610 C CA . ASN A 1 82 ? 0.674 -5.576 -11.805 1.00 89.19 82 ASN A CA 1
ATOM 611 C C . ASN A 1 82 ? -0.829 -5.297 -11.928 1.00 89.19 82 ASN A C 1
ATOM 613 O O . ASN A 1 82 ? -1.617 -6.146 -12.343 1.00 89.19 82 ASN A O 1
ATOM 617 N N . LEU A 1 83 ? -1.224 -4.090 -11.521 1.00 89.50 83 LEU A N 1
ATOM 618 C CA . LEU A 1 83 ? -2.614 -3.655 -11.562 1.00 89.50 83 LEU A CA 1
ATOM 619 C C . LEU A 1 83 ? -3.169 -3.706 -12.999 1.00 89.50 83 LEU A C 1
ATOM 621 O O . LEU A 1 83 ? -2.463 -3.338 -13.944 1.00 89.50 83 LEU A O 1
ATOM 625 N N . PRO A 1 84 ? -4.442 -4.100 -13.180 1.00 92.25 84 PRO A N 1
ATOM 626 C CA . PRO A 1 84 ? -5.068 -4.100 -14.495 1.00 92.25 84 PRO A CA 1
ATOM 627 C C . PRO A 1 84 ? -5.076 -2.682 -15.072 1.00 92.25 84 PRO A C 1
ATOM 629 O O . PRO A 1 84 ? -5.298 -1.706 -14.351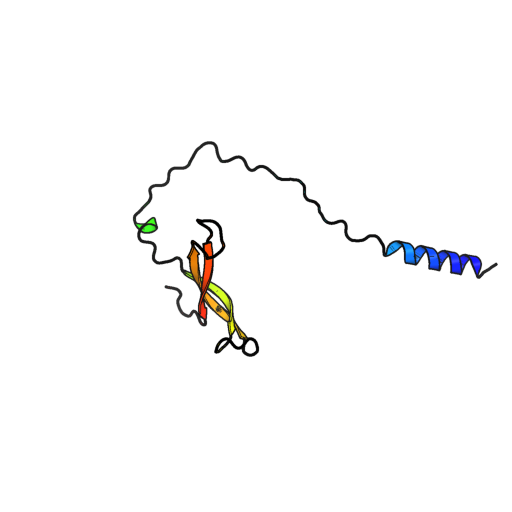 1.00 92.25 84 PRO A O 1
ATOM 632 N N . ASN A 1 85 ? -4.846 -2.566 -16.381 1.00 92.88 85 ASN A N 1
ATOM 633 C CA . ASN A 1 85 ? -4.763 -1.286 -17.094 1.00 92.88 85 ASN A CA 1
ATOM 634 C C . ASN A 1 85 ? -3.653 -0.342 -16.581 1.00 92.88 85 ASN A C 1
ATOM 636 O O . ASN A 1 85 ? -3.745 0.876 -16.757 1.00 92.88 85 ASN A O 1
ATOM 640 N N . LYS A 1 86 ? -2.606 -0.875 -15.936 1.00 91.25 86 LYS A N 1
ATOM 641 C CA . LYS A 1 86 ? -1.401 -0.128 -15.554 1.00 91.25 86 LYS A CA 1
ATOM 642 C C . LYS A 1 86 ? -0.144 -0.761 -16.161 1.00 91.25 86 LYS A C 1
ATOM 644 O O . LYS A 1 86 ? -0.141 -1.964 -16.420 1.00 91.25 86 LYS A O 1
ATOM 649 N N . PRO A 1 87 ? 0.925 0.027 -16.386 1.00 93.38 87 PRO A N 1
ATOM 650 C CA . PRO A 1 87 ? 2.209 -0.506 -16.830 1.00 93.38 87 PRO A CA 1
ATOM 651 C C . PRO A 1 87 ? 2.736 -1.599 -15.892 1.00 93.38 87 PRO A C 1
ATOM 653 O O . PRO A 1 87 ? 2.491 -1.562 -14.680 1.00 93.38 87 PRO A O 1
ATOM 656 N N . PHE A 1 88 ? 3.490 -2.548 -16.448 1.00 90.44 88 PHE A N 1
ATOM 657 C CA . PHE A 1 88 ? 4.127 -3.618 -15.681 1.00 90.44 88 PHE A CA 1
ATOM 658 C C . PHE A 1 88 ? 4.976 -3.054 -14.530 1.00 90.44 88 PHE A C 1
ATOM 660 O O . PHE A 1 88 ? 5.634 -2.026 -14.684 1.00 90.44 88 PHE A O 1
ATOM 667 N N . GLY A 1 89 ? 4.936 -3.708 -13.366 1.00 85.19 89 GLY A N 1
ATOM 668 C CA . GLY A 1 89 ? 5.646 -3.250 -12.167 1.00 85.19 89 GLY A CA 1
ATOM 669 C C . GLY A 1 89 ? 4.951 -2.125 -11.390 1.00 85.19 89 GLY A C 1
ATOM 670 O O . GLY A 1 89 ? 5.429 -1.747 -10.324 1.00 85.19 89 GLY A O 1
ATOM 671 N N . THR A 1 90 ? 3.804 -1.611 -11.853 1.00 90.75 90 THR A N 1
ATOM 672 C CA . THR A 1 90 ? 3.018 -0.648 -11.064 1.00 90.75 90 THR A CA 1
ATOM 673 C C . THR A 1 90 ? 2.408 -1.340 -9.847 1.00 90.75 90 THR A C 1
ATOM 675 O O . THR A 1 90 ? 1.677 -2.324 -10.001 1.00 90.75 90 THR A O 1
ATOM 678 N N . CYS A 1 91 ? 2.652 -0.795 -8.653 1.00 89.12 91 CYS A N 1
ATOM 679 C CA . CYS A 1 91 ? 2.097 -1.286 -7.393 1.00 89.12 91 CYS A CA 1
ATOM 680 C C . CYS A 1 91 ? 1.286 -0.205 -6.671 1.00 89.12 91 CYS A C 1
ATOM 682 O O . CYS A 1 91 ? 1.612 0.979 -6.745 1.00 89.12 91 CYS A O 1
ATOM 684 N N . ALA A 1 92 ? 0.244 -0.610 -5.945 1.00 89.31 92 ALA A N 1
ATOM 685 C CA . ALA A 1 92 ? -0.521 0.268 -5.064 1.00 89.31 92 ALA A CA 1
ATOM 686 C C . ALA A 1 92 ? -0.943 -0.450 -3.781 1.00 89.31 92 ALA A C 1
ATOM 688 O O . ALA A 1 92 ? -1.033 -1.677 -3.726 1.00 89.31 92 ALA A O 1
ATOM 689 N N . LEU A 1 93 ? -1.224 0.339 -2.748 1.00 87.75 93 LEU A N 1
ATOM 690 C CA . LEU A 1 93 ? -1.771 -0.154 -1.492 1.00 87.75 93 LEU A CA 1
ATOM 691 C C . LEU A 1 93 ? -3.272 -0.369 -1.645 1.00 87.75 93 LEU A C 1
ATOM 693 O O . LEU A 1 93 ? -4.003 0.556 -1.996 1.00 87.75 93 LEU A O 1
ATOM 697 N N . LYS A 1 94 ? -3.730 -1.585 -1.361 1.00 86.62 94 LYS A N 1
ATOM 698 C CA . LYS A 1 94 ? -5.146 -1.945 -1.376 1.00 86.62 94 LYS A CA 1
ATOM 699 C C . LYS A 1 94 ? -5.588 -2.359 0.027 1.00 86.62 94 LYS A C 1
ATOM 701 O O . LYS A 1 94 ? -4.905 -3.190 0.628 1.00 86.62 94 LYS A O 1
ATOM 706 N N . PRO A 1 95 ? -6.715 -1.844 0.548 1.00 84.44 95 PRO A N 1
ATOM 707 C CA . PRO A 1 95 ? -7.257 -2.317 1.816 1.00 84.44 95 PRO A CA 1
ATOM 708 C C . PRO A 1 95 ? -7.671 -3.792 1.694 1.00 84.44 95 PRO A C 1
ATOM 710 O O . PRO A 1 95 ? -8.386 -4.171 0.764 1.00 84.44 95 PRO A O 1
ATOM 713 N N . ILE A 1 96 ? -7.200 -4.619 2.626 1.00 85.69 96 ILE A N 1
ATOM 714 C CA . ILE A 1 96 ? -7.557 -6.039 2.770 1.00 85.69 96 ILE A CA 1
ATOM 715 C C . ILE A 1 96 ? -8.585 -6.260 3.881 1.00 85.69 96 ILE A C 1
ATOM 717 O O . ILE A 1 96 ? -9.405 -7.166 3.782 1.00 85.69 96 ILE A O 1
ATOM 721 N N . SER A 1 97 ? -8.553 -5.431 4.925 1.00 82.94 97 SER A N 1
ATOM 722 C CA . SER A 1 97 ? -9.477 -5.493 6.052 1.00 82.94 97 SER A CA 1
ATOM 723 C C . SER A 1 97 ? -9.661 -4.110 6.657 1.00 82.94 97 SER A C 1
ATOM 725 O O . SER A 1 97 ? -8.725 -3.312 6.702 1.00 82.94 97 SER A O 1
ATOM 727 N N . CYS A 1 98 ? -10.867 -3.859 7.140 1.00 79.00 98 CYS A N 1
ATOM 728 C CA . CYS A 1 98 ? -11.220 -2.719 7.966 1.00 79.00 98 CYS A CA 1
ATOM 729 C C . CYS A 1 98 ? -11.247 -3.197 9.421 1.00 79.00 98 CYS A C 1
ATOM 731 O O . CYS A 1 98 ? -11.801 -4.264 9.665 1.00 79.00 98 CYS A O 1
ATOM 733 N N . ASP A 1 99 ? -10.676 -2.424 10.352 1.00 77.25 99 ASP A N 1
ATOM 734 C CA . ASP A 1 99 ? -10.460 -2.777 11.770 1.00 77.25 99 ASP A CA 1
ATOM 735 C C . ASP A 1 99 ? -9.148 -3.553 12.030 1.00 77.25 99 ASP A C 1
ATOM 737 O O . ASP A 1 99 ? -9.125 -4.744 12.353 1.00 77.25 99 ASP A O 1
ATOM 741 N N . CYS A 1 100 ? -8.005 -2.870 11.875 1.00 74.00 100 CYS A N 1
ATOM 742 C CA . CYS A 1 100 ? -6.722 -3.440 12.292 1.00 74.00 100 CYS A CA 1
ATOM 743 C C . CYS A 1 100 ? -6.547 -3.388 13.805 1.00 74.00 100 CYS A C 1
ATOM 745 O O . CYS A 1 100 ? -6.204 -2.347 14.362 1.00 74.00 100 CYS A O 1
ATOM 747 N N . LYS A 1 101 ? -6.651 -4.545 14.457 1.00 69.12 101 LYS A N 1
ATOM 748 C CA . LYS A 1 101 ? -6.096 -4.728 15.808 1.00 69.12 101 LYS A CA 1
ATOM 749 C C . LYS A 1 101 ? -4.678 -5.303 15.794 1.00 69.12 101 LYS A C 1
ATOM 751 O O . LYS A 1 101 ? -3.937 -5.048 16.730 1.00 69.12 101 LYS A O 1
ATOM 756 N N . ASN A 1 102 ? -4.292 -6.021 14.733 1.00 60.16 102 ASN A N 1
ATOM 757 C CA . ASN A 1 102 ? -2.925 -6.481 14.459 1.00 60.16 102 ASN A CA 1
ATOM 758 C C . ASN A 1 102 ? -2.745 -6.713 12.944 1.00 60.16 102 ASN A C 1
ATOM 760 O O . ASN A 1 102 ? -3.379 -7.604 12.383 1.00 60.16 102 ASN A O 1
ATOM 764 N N . CYS A 1 103 ? -1.903 -5.908 12.282 1.00 63.25 103 CYS A N 1
ATOM 765 C CA . CYS A 1 103 ? -1.462 -6.149 10.903 1.00 63.25 103 CYS A CA 1
ATOM 766 C C . CYS A 1 103 ? -0.259 -7.106 10.911 1.00 63.25 103 CYS A C 1
ATOM 768 O O . CYS A 1 103 ? 0.878 -6.638 10.947 1.00 63.25 103 CYS A O 1
ATOM 770 N N . SER A 1 104 ? -0.486 -8.417 10.880 1.00 61.00 104 SER A N 1
ATOM 771 C CA . SER A 1 104 ? 0.566 -9.428 10.673 1.00 61.00 104 SER A CA 1
ATOM 772 C C . SER A 1 104 ? 0.241 -10.342 9.494 1.00 61.00 104 SER A C 1
ATOM 774 O O . SER A 1 104 ? -0.948 -10.634 9.234 1.00 61.00 104 SER A O 1
#

Radius of gyration: 27.5 Å; Cα contacts (8 Å, |Δi|>4): 99; chains: 1; bounding box: 51×83×33 Å

Secondary structure (DSSP, 8-state):
--HHHHHHHHHHHTGGGG--------------PPPSS-------HHHHS----EEEEEEEEEGGG-TTSEEEEEEEEEEEES-TTS-TT-EEEEEEEES-S---

Nearest PDB structures (foldseek):
  6bcg-assembly4_J  TM=2.615E-01  e=4.022E+00  Leptographium truncatum
  6bcg-assembly2_A  TM=2.505E-01  e=5.113E+00  Leptographium truncatum
  5esp-assembly1_A  TM=2.553E-01  e=6.501E+00  Podospora anserina S mat+
  4z20-assembly1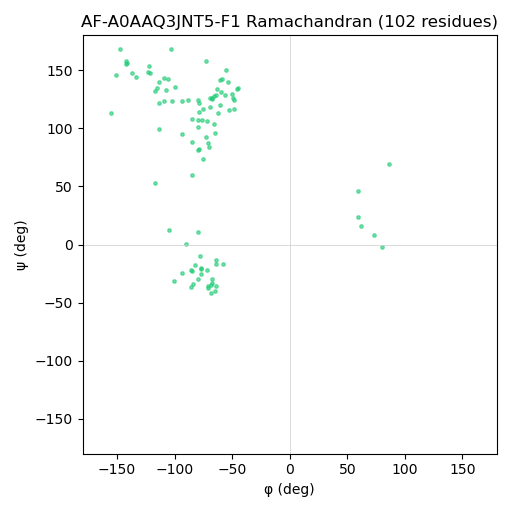_A  TM=2.263E-01  e=4.815E+00  Sordaria macrospora k-hell
  4z1z-assembly2_B  TM=2.685E-01  e=8.777E+00  Sordaria macrospora k-hell

Mean predicted aligned error: 18.23 Å

Sequence (104 aa):
MSNLRVILVLMTSTILLLKGGKAVSDNNIEYIPATTNPVYRPVTDAVISSAPFKQCATWRCCAGGDPKNCKDMQACHQLVCNLPNKPFGTCALKPISCDCKNCS

InterPro domains:
  IPR057188 Domain of unknown function DUF7866 [PF25268] (52-104)

Foldseek 3Di:
DPVVVVVVVVVVVVVVVPPDDDPPPVPPPPDDDDDPDDDDDPCDVCNVPDPFDKDWDWDWDAPPPDPVRTDTATFIWGWDAPDPPDDHGDIDTDTPDGDDPDRD

Organism: NCBI:txid4628

Solvent-accessible surface area (backbone atoms only — not comparable to full-atom values): 6906 Å² total; per-residue (Å²): 129,73,63,64,61,55,56,55,54,59,60,57,63,66,64,69,75,71,74,63,80,76,75,83,77,78,78,73,78,75,79,76,76,77,72,93,68,81,80,86,69,84,85,46,67,73,70,74,62,51,73,76,59,62,44,74,43,82,38,79,43,42,58,95,74,37,85,89,50,56,44,80,40,44,17,25,24,34,67,46,62,58,43,86,100,51,62,84,80,39,64,47,79,40,79,76,44,74,72,54,88,74,71,125